Protein AF-A0A949ZMW5-F1 (afdb_monomer_lite)

Secondary structure (DSSP, 8-state):
--------HHHHHHHHHHHT-SSHHHHHHHHHHHHHHHHHHHTTGGGTTT-PPPTT--HHHHHHS-------------------------

Structure (mmCIF, N/CA/C/O backbone):
data_AF-A0A949ZMW5-F1
#
_entry.id   AF-A0A949ZMW5-F1
#
loop_
_atom_site.group_PDB
_atom_site.id
_atom_site.type_symbol
_atom_site.label_atom_id
_atom_site.label_alt_id
_atom_site.label_comp_id
_atom_site.label_asym_id
_atom_site.label_entity_id
_atom_site.label_seq_id
_atom_site.pdbx_PDB_ins_code
_atom_site.Cartn_x
_atom_site.Cartn_y
_atom_site.Cartn_z
_atom_site.occupancy
_atom_site.B_iso_or_equiv
_atom_site.auth_seq_id
_atom_site.auth_comp_id
_atom_site.auth_asym_id
_atom_site.auth_atom_id
_atom_site.pdbx_PDB_model_num
ATOM 1 N N . MET A 1 1 ? -5.516 17.496 9.297 1.00 59.09 1 MET A N 1
ATOM 2 C CA . MET A 1 1 ? -6.790 18.236 9.192 1.00 59.09 1 MET A CA 1
ATOM 3 C C . MET A 1 1 ? -7.921 17.242 9.006 1.00 59.09 1 MET A C 1
ATOM 5 O O . MET A 1 1 ? -7.671 16.188 8.432 1.00 59.09 1 MET A O 1
ATOM 9 N N . ALA A 1 2 ? -9.107 17.529 9.539 1.00 58.81 2 ALA A N 1
ATOM 10 C CA . ALA A 1 2 ? -10.305 16.750 9.249 1.00 58.81 2 ALA A CA 1
ATOM 11 C C . ALA A 1 2 ? -10.947 17.345 7.993 1.00 58.81 2 ALA A C 1
ATOM 13 O O . ALA A 1 2 ? -11.385 18.491 8.011 1.00 58.81 2 ALA A O 1
ATOM 14 N N . THR A 1 3 ? -10.931 16.591 6.901 1.00 75.62 3 THR A N 1
ATOM 15 C CA . THR A 1 3 ? -11.657 16.945 5.683 1.00 75.62 3 THR A CA 1
ATOM 16 C C . THR A 1 3 ? -12.974 16.196 5.743 1.00 75.62 3 THR A C 1
ATOM 18 O O . THR A 1 3 ? -12.963 14.976 5.910 1.00 75.62 3 THR A O 1
ATOM 21 N N . ASN A 1 4 ? -14.094 16.913 5.674 1.00 74.31 4 ASN A N 1
ATOM 22 C CA . ASN A 1 4 ? -15.406 16.281 5.663 1.00 74.31 4 ASN A CA 1
ATOM 23 C C . ASN A 1 4 ? -15.625 15.691 4.263 1.00 74.31 4 ASN A C 1
ATOM 25 O O . ASN A 1 4 ? -16.019 16.395 3.338 1.00 74.31 4 ASN A O 1
ATOM 29 N N . LEU A 1 5 ? -15.211 14.439 4.089 1.00 79.06 5 LEU A N 1
ATOM 30 C CA . LEU A 1 5 ? -15.394 13.666 2.869 1.00 79.06 5 LEU A CA 1
ATOM 31 C C . LEU A 1 5 ? -16.570 12.731 3.104 1.00 79.06 5 LEU A C 1
ATOM 33 O O . LEU A 1 5 ? -16.571 11.992 4.090 1.00 79.06 5 LEU A O 1
ATOM 37 N N . ASP A 1 6 ? -17.542 12.767 2.201 1.00 83.25 6 ASP A N 1
ATOM 38 C CA . ASP A 1 6 ? -18.681 11.860 2.243 1.00 83.25 6 ASP A CA 1
ATOM 39 C C . ASP A 1 6 ? -18.215 10.481 1.756 1.00 83.25 6 ASP A C 1
ATOM 41 O O . ASP A 1 6 ? -18.073 10.220 0.560 1.00 83.25 6 ASP A O 1
ATOM 45 N N . LEU A 1 7 ? -17.816 9.645 2.710 1.00 84.56 7 LEU A N 1
ATOM 46 C CA . LEU A 1 7 ? -17.294 8.303 2.482 1.00 84.56 7 LEU A CA 1
ATOM 47 C C . LEU A 1 7 ? -18.318 7.293 2.977 1.00 84.56 7 LEU A C 1
ATOM 49 O O . LEU A 1 7 ? -18.865 7.453 4.068 1.00 84.56 7 LEU A O 1
ATOM 53 N N . ASP A 1 8 ? -18.511 6.217 2.215 1.00 90.25 8 ASP A N 1
ATOM 54 C CA . ASP A 1 8 ? -19.400 5.139 2.632 1.00 90.25 8 ASP A CA 1
ATOM 55 C C . ASP A 1 8 ? -18.884 4.512 3.947 1.00 90.25 8 ASP A C 1
ATOM 57 O O . ASP A 1 8 ?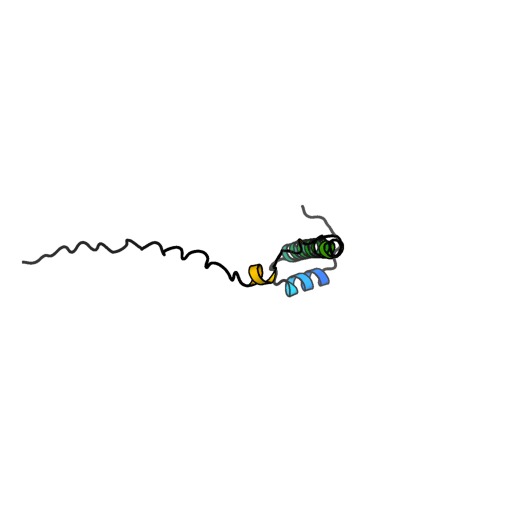 -17.781 3.946 3.982 1.00 90.25 8 ASP A O 1
ATOM 61 N N . PRO A 1 9 ? -19.656 4.600 5.047 1.00 88.19 9 PRO A N 1
ATOM 62 C CA . PRO A 1 9 ? -19.245 4.071 6.339 1.00 88.19 9 PRO A CA 1
ATOM 63 C C . PRO A 1 9 ? -19.055 2.551 6.331 1.00 88.19 9 PRO A C 1
ATOM 65 O O . PRO A 1 9 ? -18.275 2.054 7.144 1.00 88.19 9 PRO A O 1
ATOM 68 N N . ARG A 1 10 ? -19.720 1.815 5.430 1.00 91.94 10 ARG A N 1
ATOM 69 C CA . ARG A 1 10 ? -19.572 0.356 5.305 1.00 91.94 10 ARG A CA 1
ATOM 70 C C . ARG A 1 10 ? -18.187 -0.007 4.783 1.00 91.94 10 ARG A C 1
ATOM 72 O O . ARG A 1 10 ? -17.502 -0.829 5.377 1.00 91.94 10 ARG A O 1
ATOM 79 N N . LEU A 1 11 ? -17.733 0.706 3.757 1.00 90.88 11 LEU A N 1
ATOM 80 C CA . LEU A 1 11 ? -16.408 0.549 3.152 1.00 90.88 11 LEU A CA 1
ATOM 81 C C . LEU A 1 11 ? -15.276 0.846 4.144 1.00 90.88 11 LEU A C 1
ATOM 83 O O . LEU A 1 11 ? -14.236 0.189 4.132 1.00 90.88 11 LEU A O 1
ATOM 87 N N . ILE A 1 12 ? -15.476 1.828 5.028 1.00 91.12 12 ILE A N 1
ATOM 88 C CA . ILE A 1 12 ? -14.510 2.149 6.085 1.00 91.12 12 ILE A CA 1
ATOM 89 C C . ILE A 1 12 ? -14.428 1.021 7.117 1.00 91.12 12 ILE A C 1
ATOM 91 O O . ILE A 1 12 ? -13.329 0.708 7.576 1.00 91.12 12 ILE A O 1
ATOM 95 N N . GLU A 1 13 ? -15.561 0.427 7.501 1.00 92.00 13 GLU A N 1
ATOM 96 C CA . GLU A 1 13 ? -15.563 -0.711 8.425 1.00 92.00 13 GLU A CA 1
ATOM 97 C C . GLU A 1 13 ? -14.937 -1.951 7.791 1.00 92.00 13 GLU A C 1
ATOM 99 O O . GLU A 1 13 ? -14.068 -2.555 8.412 1.00 92.00 13 GLU A O 1
ATOM 104 N N . GLU A 1 14 ? -15.254 -2.261 6.533 1.00 91.81 14 GLU A N 1
ATOM 105 C CA . GLU A 1 14 ? -14.605 -3.355 5.803 1.00 91.81 14 GLU A CA 1
ATOM 106 C C . GLU A 1 14 ? -13.086 -3.162 5.732 1.00 91.81 14 GLU A C 1
ATOM 108 O O . GLU A 1 14 ? -12.324 -4.080 6.029 1.00 91.81 14 GLU A O 1
ATOM 113 N N . ALA A 1 15 ? -12.616 -1.951 5.413 1.00 91.62 15 ALA A N 1
ATOM 114 C CA . ALA A 1 15 ? -11.188 -1.643 5.400 1.00 91.62 15 ALA A CA 1
ATOM 115 C C . ALA A 1 15 ? -10.552 -1.751 6.797 1.00 91.62 15 ALA A C 1
ATOM 117 O O . ALA A 1 15 ? -9.394 -2.157 6.932 1.00 91.62 15 ALA A O 1
ATOM 118 N N . ARG A 1 16 ? -11.294 -1.387 7.850 1.00 93.31 16 ARG A N 1
ATOM 119 C CA . ARG A 1 16 ? -10.839 -1.499 9.239 1.00 93.31 16 ARG A CA 1
ATOM 120 C C . ARG A 1 16 ? -10.706 -2.958 9.659 1.00 93.31 16 ARG A C 1
ATOM 122 O O . ARG A 1 16 ? -9.682 -3.310 10.239 1.00 93.31 16 ARG A O 1
ATOM 129 N N . GLU A 1 17 ? -11.703 -3.782 9.357 1.00 92.31 17 GLU A N 1
ATOM 130 C CA . GLU A 1 17 ? -11.723 -5.211 9.669 1.00 92.31 17 GLU A CA 1
ATOM 131 C C . GLU A 1 17 ? -10.669 -5.973 8.863 1.00 92.31 17 GLU A C 1
ATOM 133 O O . GLU A 1 17 ? -9.851 -6.682 9.448 1.00 92.31 17 GLU A O 1
ATOM 138 N N . ALA A 1 18 ? -10.605 -5.753 7.547 1.00 92.25 18 ALA A N 1
ATOM 139 C CA . ALA A 1 18 ? -9.621 -6.385 6.670 1.00 92.25 18 ALA A CA 1
ATOM 140 C C . ALA A 1 18 ? -8.177 -5.998 7.030 1.00 92.25 18 ALA A C 1
ATOM 142 O O . ALA A 1 18 ? -7.266 -6.820 6.932 1.00 92.25 18 ALA A O 1
ATOM 143 N N . GLY A 1 19 ? -7.959 -4.751 7.457 1.00 87.25 19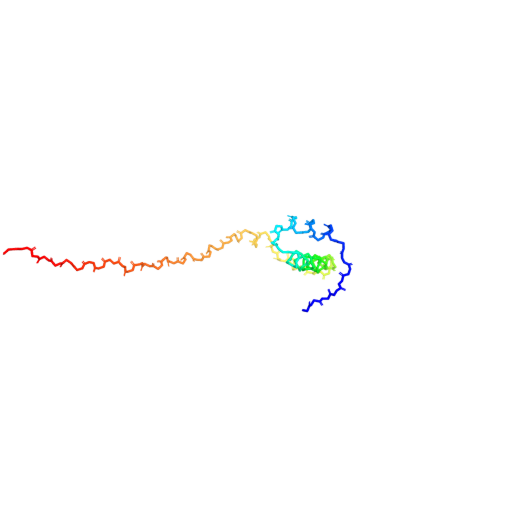 GLY A N 1
ATOM 144 C CA . GLY A 1 19 ? -6.647 -4.245 7.855 1.00 87.25 19 GLY A CA 1
ATOM 145 C C . GLY A 1 19 ? -6.298 -4.420 9.338 1.00 87.25 19 GLY A C 1
ATOM 146 O O . GLY A 1 19 ? -5.180 -4.092 9.737 1.00 87.25 19 GLY A O 1
ATOM 147 N N . GLY A 1 20 ? -7.226 -4.913 10.167 1.00 92.88 20 GLY A N 1
ATOM 148 C CA . GLY A 1 20 ? -7.031 -5.074 11.613 1.00 92.88 20 GLY A CA 1
ATOM 149 C C . GLY A 1 20 ? -6.796 -3.758 12.369 1.00 92.88 20 GLY A C 1
ATOM 150 O O . GLY A 1 20 ? -6.081 -3.736 13.375 1.00 92.88 20 GLY A O 1
ATOM 151 N N . TYR A 1 21 ? -7.350 -2.644 11.887 1.00 94.00 21 TYR A N 1
ATOM 152 C CA . TYR A 1 21 ? -7.108 -1.318 12.458 1.00 94.00 21 TYR A CA 1
ATOM 153 C C . TYR A 1 21 ? -8.017 -1.022 13.654 1.00 94.00 21 TYR A C 1
ATOM 155 O O . TYR A 1 21 ? -9.183 -1.416 13.709 1.00 94.00 21 TYR A O 1
ATOM 163 N N . LYS A 1 22 ? -7.502 -0.263 14.628 1.00 90.06 22 LYS A N 1
ATOM 164 C CA . LYS A 1 22 ? -8.281 0.108 15.819 1.00 90.06 22 LYS A CA 1
ATOM 165 C C . LYS A 1 22 ? -9.259 1.233 15.518 1.00 90.06 22 LYS A C 1
ATOM 167 O O . LYS A 1 22 ? -10.362 1.246 16.057 1.00 90.06 22 LYS A O 1
ATOM 172 N N . THR A 1 23 ? -8.874 2.163 14.646 1.00 92.31 23 THR A N 1
ATOM 173 C CA . THR A 1 23 ? -9.685 3.341 14.326 1.00 92.31 23 THR A CA 1
ATOM 174 C C . THR A 1 23 ? -10.015 3.441 12.839 1.00 92.31 23 THR A C 1
ATOM 176 O O . THR A 1 23 ? -9.231 3.054 11.973 1.00 92.31 23 THR A O 1
ATOM 179 N N . LYS A 1 24 ? -11.165 4.054 12.534 1.00 88.50 24 LYS A N 1
ATOM 180 C CA . LYS A 1 24 ? -11.584 4.396 11.162 1.00 88.50 24 LYS A CA 1
ATOM 181 C C . LYS A 1 24 ? -10.551 5.261 10.438 1.00 88.50 24 LYS A C 1
ATOM 183 O O . LYS A 1 24 ? -10.270 5.061 9.263 1.00 88.50 24 LYS A O 1
ATOM 188 N N . LYS A 1 25 ? -9.950 6.212 11.162 1.00 89.38 25 LYS A N 1
ATOM 189 C CA . LYS A 1 25 ? -8.928 7.119 10.628 1.00 89.38 25 LYS A CA 1
ATOM 190 C C . LYS A 1 25 ? -7.669 6.369 10.197 1.00 89.38 25 LYS A C 1
ATOM 192 O O . LYS A 1 25 ? -7.127 6.668 9.134 1.00 89.38 25 LYS A O 1
ATOM 197 N N . GLU A 1 26 ? -7.200 5.423 11.009 1.00 90.00 26 GLU A N 1
ATOM 198 C CA . GLU A 1 26 ? -6.053 4.576 10.662 1.00 90.00 26 GLU A CA 1
ATOM 199 C C . GLU A 1 26 ? -6.354 3.733 9.427 1.00 90.00 26 GLU A C 1
ATOM 201 O O . GLU A 1 26 ? -5.549 3.739 8.500 1.00 90.00 26 GLU A O 1
ATOM 206 N N . ALA A 1 27 ? -7.536 3.110 9.372 1.00 92.38 27 ALA A N 1
ATOM 207 C CA . ALA A 1 27 ? -7.963 2.314 8.225 1.00 92.38 27 ALA A CA 1
ATOM 208 C C . ALA A 1 27 ? -7.962 3.126 6.924 1.00 92.38 27 ALA A C 1
ATOM 210 O O . ALA A 1 27 ? -7.343 2.727 5.940 1.00 92.38 27 ALA A O 1
ATOM 211 N N . VAL A 1 28 ? -8.569 4.317 6.941 1.00 90.56 28 VAL A N 1
ATOM 212 C CA . VAL A 1 28 ? -8.602 5.218 5.777 1.00 90.56 28 VAL A CA 1
ATOM 213 C C . VAL A 1 28 ? -7.191 5.664 5.383 1.00 90.56 28 VAL A C 1
ATOM 215 O O . VAL A 1 28 ? -6.842 5.670 4.203 1.00 90.56 28 VAL A O 1
ATOM 218 N N . THR A 1 29 ? -6.349 6.012 6.359 1.00 92.12 29 THR A N 1
ATOM 219 C CA . THR A 1 29 ? -4.978 6.470 6.087 1.00 92.12 29 THR A CA 1
ATOM 220 C C . THR A 1 29 ? -4.142 5.359 5.454 1.00 92.12 29 THR A C 1
ATOM 222 O O . THR A 1 29 ? -3.446 5.599 4.466 1.00 92.12 29 THR A O 1
ATOM 225 N N . ALA A 1 30 ? -4.231 4.143 5.990 1.00 92.94 30 ALA A N 1
ATOM 226 C CA . ALA A 1 30 ? -3.506 2.995 5.472 1.00 92.94 30 ALA A CA 1
ATOM 227 C C . ALA A 1 30 ? -4.001 2.581 4.080 1.00 92.94 30 ALA A C 1
ATOM 229 O O . ALA A 1 30 ? -3.181 2.370 3.186 1.00 92.94 30 ALA A O 1
ATOM 230 N N . ALA A 1 31 ? -5.319 2.561 3.858 1.00 92.00 31 ALA A N 1
ATOM 231 C CA . ALA A 1 31 ? -5.906 2.255 2.556 1.00 92.00 31 ALA A CA 1
ATOM 232 C C . ALA A 1 31 ? -5.419 3.226 1.467 1.00 92.00 31 ALA A C 1
ATOM 234 O O . ALA A 1 31 ? -5.018 2.805 0.381 1.00 92.00 31 ALA A O 1
ATOM 235 N N . LEU A 1 32 ? -5.374 4.530 1.766 1.00 93.06 32 LEU A N 1
ATOM 236 C CA . LEU A 1 32 ? -4.855 5.536 0.834 1.00 93.06 32 LEU A CA 1
ATOM 237 C C . LEU A 1 32 ? -3.356 5.358 0.564 1.00 93.06 32 LEU A C 1
ATOM 239 O O . LEU A 1 32 ? -2.919 5.450 -0.586 1.00 93.06 32 LEU A O 1
ATOM 243 N N . GLN A 1 33 ? -2.559 5.079 1.598 1.00 94.62 33 GLN A N 1
ATOM 244 C CA . GLN A 1 33 ? -1.131 4.803 1.432 1.00 94.62 33 GLN A CA 1
ATOM 245 C C . GLN A 1 33 ? -0.892 3.581 0.544 1.00 94.62 33 GLN A C 1
ATOM 247 O O . GLN A 1 33 ? -0.052 3.625 -0.359 1.00 94.62 33 GLN A O 1
ATOM 252 N N . GLU A 1 34 ? -1.643 2.505 0.764 1.00 94.06 34 GLU A N 1
ATOM 253 C CA . GLU A 1 34 ? -1.549 1.292 -0.035 1.00 94.06 34 GLU A CA 1
ATOM 254 C C . GLU A 1 34 ? -1.982 1.526 -1.482 1.00 94.06 34 GLU A C 1
ATOM 256 O O . GLU A 1 34 ? -1.270 1.118 -2.403 1.00 94.06 34 GLU A O 1
ATOM 261 N N . PHE A 1 35 ? -3.085 2.244 -1.697 1.00 93.81 35 PHE A N 1
ATOM 262 C CA . PHE A 1 35 ? -3.560 2.603 -3.029 1.00 93.81 35 PHE A CA 1
ATOM 263 C C . PHE A 1 35 ? -2.493 3.368 -3.822 1.00 93.81 35 PHE A C 1
ATOM 265 O O . PHE A 1 35 ? -2.153 2.994 -4.951 1.00 93.81 35 PHE A O 1
ATOM 272 N N . VAL A 1 36 ? -1.902 4.400 -3.212 1.00 94.25 36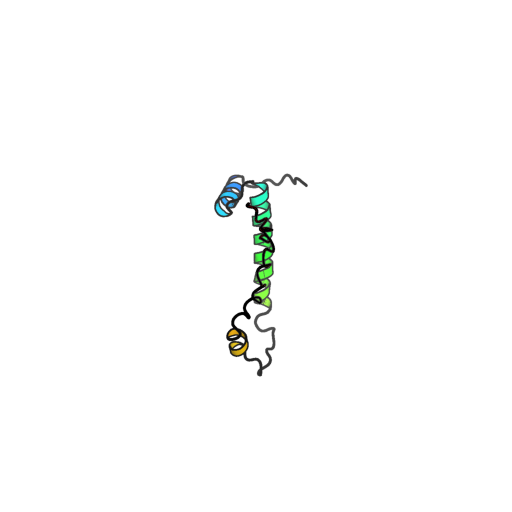 VAL A N 1
ATOM 273 C CA . VAL A 1 36 ? -0.832 5.186 -3.839 1.00 94.25 36 VAL A CA 1
ATOM 274 C C . VAL A 1 36 ? 0.399 4.318 -4.095 1.00 94.25 36 VAL A C 1
ATOM 276 O O . VAL A 1 36 ? 0.977 4.382 -5.182 1.00 94.25 36 VAL A O 1
ATOM 279 N N . ARG A 1 37 ? 0.802 3.482 -3.131 1.00 95.50 37 ARG A N 1
ATOM 280 C CA . ARG A 1 37 ? 1.951 2.578 -3.281 1.00 95.50 37 ARG A CA 1
ATOM 281 C C . ARG A 1 37 ? 1.747 1.605 -4.438 1.00 95.50 37 ARG A C 1
ATOM 283 O O . ARG A 1 37 ? 2.643 1.469 -5.267 1.00 95.50 37 ARG A O 1
ATOM 290 N N . ARG A 1 38 ? 0.571 0.979 -4.532 1.00 94.94 38 ARG A N 1
ATOM 291 C CA . ARG A 1 38 ? 0.223 0.031 -5.599 1.00 94.94 38 ARG A CA 1
ATOM 292 C C . ARG A 1 38 ? 0.256 0.706 -6.969 1.00 94.94 38 ARG A C 1
ATOM 294 O O . ARG A 1 38 ? 0.833 0.165 -7.905 1.00 94.94 38 ARG A O 1
ATOM 301 N N . ARG A 1 39 ? -0.282 1.925 -7.079 1.00 93.56 39 ARG A N 1
ATOM 302 C CA . ARG A 1 39 ? -0.226 2.727 -8.315 1.00 93.56 39 ARG A CA 1
ATOM 303 C C . ARG A 1 39 ? 1.204 3.094 -8.708 1.00 93.56 39 ARG A C 1
ATOM 305 O O . ARG A 1 39 ? 1.541 3.014 -9.883 1.00 93.56 39 ARG A O 1
ATOM 312 N N . LYS A 1 40 ? 2.057 3.447 -7.743 1.00 92.69 40 LYS A N 1
ATOM 313 C CA . LYS A 1 40 ? 3.482 3.706 -7.998 1.00 92.69 40 LYS A CA 1
ATOM 314 C C . LYS A 1 40 ? 4.227 2.445 -8.435 1.00 92.69 40 LYS A C 1
ATOM 316 O O . LYS A 1 40 ? 5.014 2.524 -9.367 1.00 92.69 40 LYS A O 1
ATOM 321 N N . GLN A 1 41 ? 3.959 1.298 -7.810 1.00 91.31 41 GLN A N 1
ATOM 322 C CA . GLN A 1 41 ? 4.562 0.020 -8.203 1.00 91.31 41 GLN A CA 1
ATOM 323 C C . GLN A 1 41 ? 4.172 -0.406 -9.617 1.00 91.31 41 GLN A C 1
ATOM 325 O O . GLN A 1 41 ? 5.012 -0.949 -10.322 1.00 91.31 41 GLN A O 1
ATOM 330 N N . MET A 1 42 ? 2.944 -0.131 -10.064 1.00 91.94 42 MET A N 1
ATOM 331 C CA . MET A 1 42 ? 2.538 -0.468 -11.435 1.00 91.94 42 MET A CA 1
ATOM 332 C C . MET A 1 42 ? 3.373 0.243 -12.507 1.00 91.94 42 MET A C 1
ATOM 334 O O . MET A 1 42 ? 3.526 -0.311 -13.586 1.00 91.94 42 MET A O 1
ATOM 338 N N . LYS A 1 43 ? 4.007 1.383 -12.198 1.00 89.25 43 LYS A N 1
ATOM 339 C CA . LYS A 1 43 ? 4.948 2.048 -13.119 1.00 89.25 43 LYS A CA 1
ATOM 340 C C . LYS A 1 43 ? 6.199 1.221 -13.432 1.00 89.25 43 LYS A C 1
ATOM 342 O O . LYS A 1 43 ? 6.923 1.542 -14.359 1.00 89.25 43 LYS A O 1
ATOM 347 N N . ILE A 1 44 ? 6.472 0.156 -12.672 1.00 88.75 44 ILE A N 1
ATOM 348 C CA . ILE A 1 44 ? 7.542 -0.796 -13.005 1.00 88.75 44 ILE A CA 1
ATOM 349 C C . ILE A 1 44 ? 7.242 -1.490 -14.338 1.00 88.75 44 ILE A C 1
ATOM 351 O O . ILE A 1 44 ? 8.174 -1.838 -15.051 1.00 88.75 44 ILE A O 1
ATOM 355 N N . ILE A 1 45 ? 5.963 -1.661 -14.694 1.00 87.94 45 ILE A N 1
ATOM 356 C CA . ILE A 1 45 ? 5.564 -2.241 -15.982 1.00 87.94 45 ILE A CA 1
ATOM 357 C C . ILE A 1 45 ? 6.097 -1.385 -17.135 1.00 87.94 45 ILE A C 1
ATOM 359 O O . ILE A 1 45 ? 6.602 -1.934 -18.107 1.00 87.94 45 ILE A O 1
ATOM 363 N N . ASP A 1 46 ? 6.088 -0.060 -16.982 1.00 86.81 46 ASP A N 1
ATOM 364 C CA . ASP A 1 46 ? 6.591 0.876 -17.993 1.00 86.81 46 ASP A CA 1
ATOM 365 C C . ASP A 1 46 ? 8.105 0.728 -18.239 1.00 86.81 46 ASP A C 1
ATOM 367 O O . ASP A 1 46 ? 8.605 1.152 -19.274 1.00 86.81 46 ASP A O 1
ATOM 371 N N . LEU A 1 47 ? 8.840 0.124 -17.297 1.00 85.19 47 LEU A N 1
ATOM 372 C CA . LEU A 1 47 ? 10.281 -0.118 -17.411 1.00 85.19 47 LEU A CA 1
ATOM 373 C C . LEU A 1 47 ? 10.616 -1.438 -18.126 1.00 85.19 47 LEU A C 1
ATOM 375 O O . LEU A 1 47 ? 11.785 -1.712 -18.411 1.00 85.19 47 LEU A O 1
ATOM 379 N N . PHE A 1 48 ? 9.627 -2.296 -18.400 1.00 82.12 48 PHE A N 1
ATOM 380 C CA . PHE A 1 48 ? 9.877 -3.528 -19.145 1.00 82.12 48 PHE A CA 1
ATOM 381 C C . PHE A 1 48 ? 10.246 -3.201 -20.593 1.00 82.12 48 PHE A C 1
ATOM 383 O O . PHE A 1 48 ? 9.519 -2.508 -21.295 1.00 82.12 48 PHE A O 1
ATOM 390 N N . GLY A 1 49 ? 11.387 -3.726 -21.044 1.00 81.81 49 GLY A N 1
ATOM 391 C CA . GLY A 1 49 ? 11.899 -3.492 -22.397 1.00 81.81 49 GLY A CA 1
ATOM 392 C C . GLY A 1 49 ? 12.607 -2.148 -22.593 1.00 81.81 49 GLY A C 1
ATOM 393 O O . GLY A 1 49 ? 13.163 -1.933 -23.661 1.00 81.81 49 GLY A O 1
ATOM 394 N N . SER A 1 50 ? 12.637 -1.272 -21.581 1.00 87.19 50 SER A N 1
ATOM 395 C CA . SER A 1 50 ? 13.404 -0.017 -21.620 1.00 87.19 50 SER A CA 1
ATOM 396 C C . SER A 1 50 ? 14.769 -0.113 -20.929 1.00 87.19 50 SER A C 1
ATOM 398 O O . SER A 1 50 ? 15.503 0.870 -20.889 1.00 87.19 50 SER A O 1
ATOM 400 N N . ILE A 1 51 ? 15.069 -1.245 -20.289 1.00 85.31 51 ILE A N 1
ATOM 401 C CA . ILE A 1 51 ? 16.310 -1.463 -19.546 1.00 85.31 51 ILE A CA 1
ATOM 402 C C . ILE A 1 51 ? 17.206 -2.380 -20.371 1.00 85.31 51 ILE A C 1
ATOM 404 O O . ILE A 1 51 ? 16.874 -3.549 -20.572 1.00 85.31 51 ILE A O 1
ATOM 408 N N . ASP A 1 52 ? 18.358 -1.855 -20.779 1.00 86.62 52 ASP A N 1
ATOM 409 C CA . ASP A 1 52 ? 19.438 -2.654 -21.342 1.00 86.62 52 ASP A CA 1
ATOM 410 C C . ASP A 1 52 ? 20.227 -3.310 -20.208 1.00 86.62 52 ASP A C 1
ATOM 412 O O . ASP A 1 52 ? 20.794 -2.643 -19.338 1.00 86.62 52 ASP A O 1
ATOM 416 N N . PHE A 1 53 ? 20.238 -4.639 -20.199 1.00 83.88 53 PHE A N 1
ATOM 417 C CA . PHE A 1 53 ? 21.029 -5.415 -19.252 1.00 83.88 53 PHE A CA 1
ATOM 418 C C . PHE A 1 53 ? 22.409 -5.693 -19.839 1.00 83.88 53 PHE A C 1
ATOM 420 O O . PHE A 1 53 ? 22.528 -6.060 -21.007 1.00 83.88 53 PHE A O 1
ATOM 427 N N . ASP A 1 54 ? 23.446 -5.566 -19.012 1.00 89.31 54 ASP A N 1
ATOM 428 C CA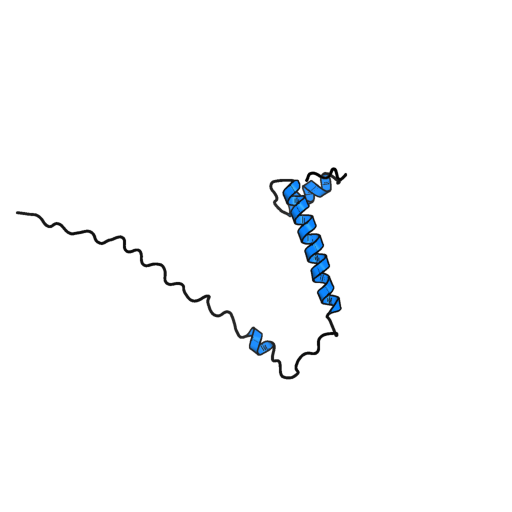 . ASP A 1 54 ? 24.796 -5.979 -19.386 1.00 89.31 54 ASP A CA 1
ATOM 429 C C . ASP A 1 54 ? 24.806 -7.497 -19.671 1.00 89.31 54 ASP A C 1
ATOM 431 O O . ASP A 1 54 ? 24.438 -8.279 -18.785 1.00 89.31 54 ASP A O 1
ATOM 435 N N . PRO A 1 55 ? 25.223 -7.945 -20.870 1.00 87.56 55 PRO A N 1
ATOM 436 C CA . PRO A 1 55 ? 25.310 -9.365 -21.208 1.00 87.56 55 PRO A CA 1
ATOM 437 C C . PRO A 1 55 ? 26.204 -10.185 -20.267 1.00 87.56 55 PRO A C 1
ATOM 439 O O . PRO A 1 55 ? 26.014 -11.394 -20.144 1.00 87.56 55 PRO A O 1
ATOM 442 N N . ALA A 1 56 ? 27.173 -9.552 -19.601 1.00 92.69 56 ALA A N 1
ATOM 443 C CA . ALA A 1 56 ? 28.054 -10.199 -18.633 1.00 92.69 56 ALA A CA 1
ATOM 444 C C . ALA A 1 56 ? 27.431 -10.323 -17.226 1.00 92.69 56 ALA A C 1
ATOM 446 O O . ALA A 1 56 ? 28.028 -10.936 -16.337 1.00 92.69 56 ALA A O 1
ATOM 447 N N . TYR A 1 57 ? 26.243 -9.754 -16.991 1.00 88.69 57 TYR A N 1
ATOM 448 C CA . TYR A 1 57 ? 25.596 -9.770 -15.682 1.00 88.69 57 TYR A CA 1
ATOM 449 C C . TYR A 1 57 ? 24.939 -11.124 -15.366 1.00 88.69 57 TYR A C 1
ATOM 451 O O . TYR A 1 57 ? 23.863 -11.461 -15.866 1.00 88.69 57 TYR A O 1
ATOM 459 N N . ASP A 1 58 ? 25.545 -11.888 -14.452 1.00 88.12 58 ASP A N 1
ATOM 460 C CA . ASP A 1 58 ? 24.970 -13.136 -13.938 1.00 88.12 58 ASP A CA 1
ATOM 461 C C . ASP A 1 58 ? 24.071 -12.903 -12.706 1.00 88.12 58 ASP A C 1
ATOM 463 O O . ASP A 1 58 ? 24.501 -12.898 -11.546 1.00 88.12 58 ASP A O 1
ATOM 467 N N . TYR A 1 59 ? 22.765 -12.786 -12.951 1.00 85.06 59 TYR A N 1
ATOM 468 C CA . TYR A 1 59 ? 21.759 -12.660 -11.892 1.00 85.06 59 TYR A CA 1
ATOM 469 C C . TYR A 1 59 ? 21.625 -13.918 -11.002 1.00 85.06 59 TYR A C 1
ATOM 471 O O . TYR A 1 59 ? 21.084 -13.834 -9.891 1.00 85.06 59 TYR A O 1
ATOM 479 N N . LYS A 1 60 ? 22.094 -15.097 -11.446 1.00 87.31 60 LYS A N 1
ATOM 480 C CA . LYS A 1 60 ? 22.073 -16.332 -10.641 1.00 87.31 60 LYS A CA 1
ATOM 481 C C . LYS A 1 60 ? 23.195 -16.329 -9.608 1.00 87.31 60 LYS A C 1
ATOM 483 O O . LYS A 1 60 ? 22.932 -16.728 -8.471 1.00 87.31 60 LYS A O 1
ATOM 488 N N . ALA A 1 61 ? 24.384 -15.829 -9.953 1.00 87.50 61 ALA A N 1
ATOM 489 C CA . ALA A 1 61 ? 25.468 -15.609 -8.994 1.00 87.50 61 ALA A CA 1
ATOM 490 C C . ALA A 1 61 ? 25.034 -14.648 -7.872 1.00 87.50 61 ALA A C 1
ATOM 492 O O . ALA A 1 61 ? 25.190 -14.959 -6.689 1.00 87.50 61 ALA A O 1
ATOM 493 N N . ALA A 1 62 ? 24.366 -13.541 -8.222 1.00 83.81 62 ALA A N 1
ATOM 494 C CA . ALA A 1 62 ? 23.823 -12.592 -7.246 1.00 83.81 62 ALA A CA 1
ATOM 495 C C . ALA A 1 62 ? 22.774 -13.220 -6.302 1.00 83.81 62 ALA A C 1
ATOM 497 O O . ALA A 1 62 ? 22.730 -12.900 -5.114 1.00 83.81 62 ALA A O 1
ATOM 498 N N . ARG A 1 63 ? 21.945 -14.154 -6.795 1.00 81.00 63 ARG A N 1
ATOM 499 C CA . ARG A 1 63 ? 20.929 -14.861 -5.988 1.00 81.00 63 ARG A CA 1
ATOM 500 C C . ARG A 1 63 ? 21.532 -15.892 -5.027 1.00 81.00 63 ARG A C 1
ATOM 502 O O . ARG A 1 63 ? 20.971 -16.133 -3.958 1.00 81.00 63 ARG A O 1
ATOM 509 N N . GLN A 1 64 ? 22.635 -16.529 -5.416 1.00 85.06 64 GLN A N 1
ATOM 510 C CA . GLN A 1 64 ? 23.324 -17.532 -4.597 1.00 85.06 64 GLN A CA 1
ATOM 511 C C . GLN A 1 64 ? 24.111 -16.921 -3.439 1.00 85.06 64 GLN A C 1
ATOM 513 O O . GLN A 1 64 ? 24.404 -17.631 -2.475 1.00 85.06 64 GLN A O 1
ATOM 518 N N . LEU A 1 65 ? 24.359 -15.609 -3.477 1.00 71.75 65 LEU A N 1
ATOM 519 C CA . LEU A 1 65 ? 24.846 -14.829 -2.345 1.00 71.75 65 LEU A CA 1
ATOM 520 C C . LEU A 1 65 ? 23.751 -14.736 -1.257 1.00 71.75 65 LEU A C 1
ATOM 522 O O . LEU A 1 65 ? 23.186 -13.683 -0.961 1.00 71.75 65 LEU A O 1
ATOM 526 N N . LYS A 1 66 ? 23.380 -15.877 -0.666 1.00 62.41 66 LYS A N 1
ATOM 527 C CA . LYS A 1 66 ? 22.454 -15.941 0.461 1.00 62.41 66 LYS A CA 1
ATOM 528 C C . LYS A 1 66 ? 23.093 -15.207 1.630 1.00 62.41 66 LYS A C 1
ATOM 530 O O . LYS A 1 66 ? 24.055 -15.696 2.207 1.00 62.41 66 LYS A O 1
ATOM 535 N N . ARG A 1 67 ? 22.499 -14.053 1.955 1.00 61.69 67 ARG A N 1
ATOM 536 C CA . ARG A 1 67 ? 22.462 -13.400 3.271 1.00 61.69 67 ARG A CA 1
ATOM 537 C C . ARG A 1 67 ? 23.713 -13.681 4.097 1.00 61.69 67 ARG A C 1
ATOM 539 O O . ARG A 1 67 ? 23.722 -14.623 4.886 1.00 61.69 67 ARG A O 1
ATOM 546 N N . SER A 1 68 ? 24.714 -12.809 3.976 1.00 54.44 68 SER A N 1
ATOM 547 C CA . SER A 1 68 ? 25.678 -12.664 5.065 1.00 54.44 68 SER A CA 1
ATOM 548 C C . SER A 1 68 ? 24.854 -12.562 6.356 1.00 54.44 68 SER A C 1
ATOM 550 O O . SER A 1 68 ? 23.940 -11.722 6.400 1.00 54.44 68 SER A O 1
ATOM 552 N N . PRO A 1 69 ? 25.033 -13.466 7.340 1.00 56.34 69 PRO A N 1
ATOM 553 C CA . PRO A 1 69 ? 24.332 -13.322 8.598 1.00 56.34 69 PRO A CA 1
ATOM 554 C C . PRO A 1 69 ? 24.702 -11.929 9.075 1.00 56.34 69 PRO A C 1
ATOM 556 O O . PRO A 1 69 ? 25.887 -11.601 9.119 1.00 56.34 69 PRO A O 1
ATOM 559 N N . ILE A 1 70 ? 23.699 -11.086 9.334 1.00 58.91 70 ILE A N 1
ATOM 560 C CA . ILE A 1 70 ? 23.896 -9.825 10.049 1.00 58.91 70 ILE A CA 1
ATOM 561 C C . ILE A 1 70 ? 24.816 -10.192 11.203 1.00 58.91 70 ILE A C 1
ATOM 563 O O . ILE A 1 70 ? 24.411 -10.991 12.050 1.00 58.91 70 ILE A O 1
ATOM 567 N N . ALA A 1 71 ? 26.074 -9.747 11.113 1.00 55.19 71 ALA A N 1
ATOM 568 C CA . ALA A 1 71 ? 27.177 -10.296 11.878 1.00 55.19 71 ALA A CA 1
ATOM 569 C C . ALA A 1 71 ? 26.725 -10.457 13.322 1.00 55.19 71 ALA A C 1
ATOM 571 O O . ALA A 1 71 ? 26.181 -9.505 13.888 1.00 55.19 71 ALA A O 1
ATOM 572 N N . ALA A 1 72 ? 26.868 -11.673 13.855 1.00 55.69 72 ALA A N 1
ATOM 573 C CA . ALA A 1 72 ? 26.538 -12.025 15.223 1.00 55.69 72 ALA A CA 1
ATOM 574 C C . ALA A 1 72 ? 27.009 -10.899 16.149 1.00 55.69 72 ALA A C 1
ATOM 576 O O . ALA A 1 72 ? 28.196 -10.780 16.447 1.00 55.69 72 ALA A O 1
ATOM 577 N N . ARG A 1 73 ? 26.088 -10.011 16.546 1.00 52.78 73 ARG A N 1
ATOM 578 C CA . ARG A 1 73 ? 26.390 -8.946 17.497 1.00 52.78 73 ARG A CA 1
ATOM 579 C C . ARG A 1 73 ? 26.698 -9.696 18.784 1.00 52.78 73 ARG A C 1
ATOM 581 O O . ARG A 1 73 ? 25.789 -10.367 19.279 1.00 52.78 73 ARG A O 1
ATOM 588 N N . PRO A 1 74 ? 27.937 -9.666 19.306 1.00 52.34 74 PRO A N 1
ATOM 589 C CA . PRO A 1 74 ? 28.230 -10.392 20.525 1.00 52.34 74 PRO A CA 1
ATOM 590 C C . PRO A 1 74 ? 27.298 -9.838 21.600 1.00 52.34 74 PRO A C 1
ATOM 592 O O . PRO A 1 74 ? 27.232 -8.622 21.814 1.00 52.34 74 PRO A O 1
ATOM 595 N N . ALA A 1 75 ? 26.516 -10.727 22.217 1.00 61.00 75 ALA A N 1
ATOM 596 C CA . ALA A 1 75 ? 25.682 -10.379 23.351 1.00 61.00 75 ALA A CA 1
ATOM 597 C C . ALA A 1 75 ? 26.575 -9.651 24.358 1.00 61.00 75 ALA A C 1
ATOM 599 O O . ALA A 1 75 ? 27.625 -10.172 24.744 1.00 61.00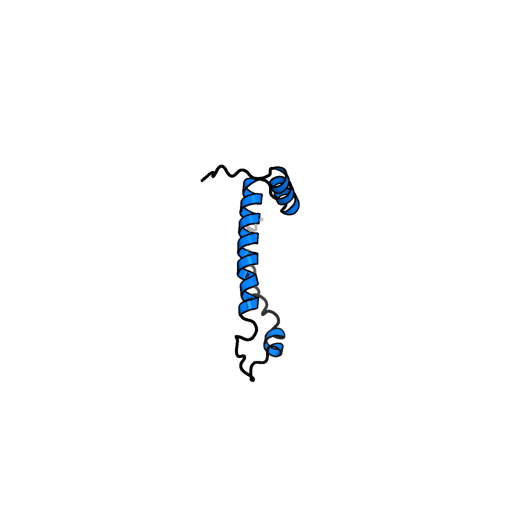 75 ALA A O 1
ATOM 600 N N . ARG A 1 76 ? 26.201 -8.419 24.731 1.00 59.00 76 ARG A N 1
ATOM 601 C CA . ARG A 1 76 ? 26.890 -7.665 25.780 1.00 59.00 76 ARG A CA 1
ATOM 602 C C . ARG A 1 76 ? 27.004 -8.587 26.986 1.00 59.00 76 ARG A C 1
ATOM 604 O O . ARG A 1 76 ? 26.001 -8.910 27.617 1.00 59.00 76 ARG A O 1
ATOM 611 N N . ARG A 1 77 ? 28.226 -9.040 27.262 1.00 56.47 77 ARG A N 1
ATOM 612 C CA . ARG A 1 77 ? 28.553 -9.866 28.417 1.00 56.47 77 ARG A CA 1
ATOM 613 C C . ARG A 1 77 ? 28.155 -9.059 29.648 1.00 56.47 77 ARG A C 1
ATOM 615 O O . ARG A 1 77 ? 28.796 -8.064 29.975 1.00 56.47 77 ARG A O 1
ATOM 622 N N . SER A 1 78 ? 27.041 -9.446 30.260 1.00 56.28 78 SER A N 1
ATOM 623 C CA . SER A 1 78 ? 26.563 -8.916 31.531 1.00 56.28 78 SER A CA 1
ATOM 624 C C . SER A 1 78 ? 27.662 -9.121 32.577 1.00 56.28 78 SER A C 1
ATOM 626 O O . SER A 1 78 ? 27.876 -10.224 33.073 1.00 56.28 78 SER A O 1
ATOM 628 N N . MET A 1 79 ? 28.414 -8.060 32.873 1.00 50.81 79 MET A N 1
ATOM 629 C CA . MET A 1 79 ? 29.303 -7.965 34.031 1.00 50.81 79 MET A CA 1
ATOM 630 C C . MET A 1 79 ? 28.450 -7.683 35.276 1.00 50.81 79 MET A C 1
ATOM 632 O O . MET A 1 79 ? 28.552 -6.627 35.890 1.00 50.81 79 MET A O 1
ATOM 636 N N . ALA A 1 80 ? 27.578 -8.619 35.645 1.00 57.50 80 ALA A N 1
ATOM 637 C CA . ALA A 1 80 ? 26.852 -8.587 36.909 1.00 57.50 80 ALA A CA 1
ATOM 638 C C . ALA A 1 80 ? 27.117 -9.903 37.639 1.00 57.50 80 ALA A C 1
ATOM 640 O O . ALA A 1 80 ? 26.448 -10.906 37.414 1.00 57.50 80 ALA A O 1
ATOM 641 N N . GLY A 1 81 ? 28.155 -9.915 38.477 1.00 51.50 81 GLY A N 1
ATOM 642 C CA . GLY A 1 81 ? 28.482 -11.112 39.248 1.00 51.50 81 GLY A CA 1
ATOM 643 C C . GLY A 1 81 ? 29.840 -11.145 39.935 1.00 51.50 81 GLY A C 1
ATOM 644 O O . GLY A 1 81 ? 30.310 -12.229 40.254 1.00 51.50 81 GLY A O 1
ATOM 645 N N . ARG A 1 82 ? 30.497 -10.008 40.208 1.00 52.19 82 ARG A N 1
ATOM 646 C CA . ARG A 1 82 ? 31.637 -9.996 41.140 1.00 52.19 82 ARG A CA 1
ATOM 647 C C . ARG A 1 82 ? 31.086 -9.957 42.574 1.00 52.19 82 ARG A C 1
ATOM 649 O O . ARG A 1 82 ? 31.128 -8.921 43.233 1.00 52.19 82 ARG A O 1
ATOM 656 N N . LYS A 1 83 ? 30.515 -11.074 43.051 1.00 55.50 83 LYS A N 1
ATOM 657 C CA . LYS A 1 83 ? 30.271 -11.267 44.490 1.00 55.50 83 LYS A 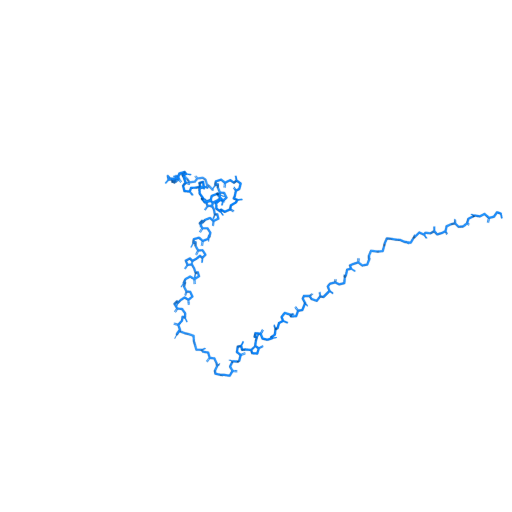CA 1
ATOM 658 C C . LYS A 1 83 ? 31.641 -11.317 45.165 1.00 55.50 83 LYS A C 1
ATOM 660 O O . LYS A 1 83 ? 32.386 -12.277 45.001 1.00 55.50 83 LYS A O 1
ATOM 665 N N . ARG A 1 84 ? 31.981 -10.248 45.887 1.00 45.78 84 ARG A N 1
ATOM 666 C CA . ARG A 1 84 ? 33.073 -10.238 46.863 1.00 45.78 84 ARG A CA 1
ATOM 667 C C . ARG A 1 84 ? 32.763 -11.315 47.900 1.00 45.78 84 ARG A C 1
ATOM 669 O O . ARG A 1 84 ? 31.815 -11.163 48.667 1.00 45.78 84 ARG A O 1
ATOM 676 N N . GLY A 1 85 ? 33.521 -12.406 47.878 1.00 46.66 85 GLY A N 1
ATOM 677 C CA . GLY A 1 85 ? 33.593 -13.321 49.007 1.00 46.66 85 GLY A CA 1
ATOM 678 C C . GLY A 1 85 ? 34.234 -12.571 50.167 1.00 46.66 85 GLY A C 1
ATOM 679 O O . GLY A 1 85 ? 35.395 -12.189 50.075 1.00 46.66 85 GLY A O 1
ATOM 680 N N . ASN A 1 86 ? 33.459 -12.302 51.215 1.00 50.66 86 ASN A N 1
ATOM 681 C CA . ASN A 1 86 ? 34.007 -11.937 52.511 1.00 50.66 86 ASN A CA 1
ATOM 682 C C . ASN A 1 86 ? 33.922 -13.183 53.389 1.00 50.66 86 ASN A C 1
ATOM 684 O O . ASN A 1 86 ? 32.857 -13.531 53.894 1.00 50.66 86 ASN A O 1
ATOM 688 N N . SER A 1 87 ? 35.039 -13.890 53.481 1.00 49.94 87 SER A N 1
ATOM 689 C CA . SER A 1 87 ? 35.263 -14.995 54.401 1.00 49.94 87 SER A CA 1
ATOM 690 C C . SER A 1 87 ? 35.505 -14.452 55.815 1.00 49.94 87 SER A C 1
ATOM 692 O O . SER A 1 87 ? 36.521 -13.815 56.076 1.00 49.94 87 SER A O 1
ATOM 694 N N . ARG A 1 88 ? 34.574 -14.736 56.726 1.00 46.28 88 ARG A N 1
ATOM 695 C CA . ARG A 1 88 ? 34.813 -15.020 58.155 1.00 46.28 88 ARG A CA 1
ATOM 696 C C . ARG A 1 88 ? 34.219 -16.417 58.382 1.00 46.28 88 ARG A C 1
ATOM 698 O O . ARG A 1 88 ? 33.170 -16.664 57.780 1.00 46.28 88 ARG A O 1
ATOM 705 N N . PRO A 1 89 ? 34.838 -17.339 59.139 1.00 45.66 89 PRO A N 1
ATOM 706 C CA . PRO A 1 89 ? 35.244 -17.182 60.550 1.00 45.66 89 PRO A CA 1
ATOM 707 C C . PRO A 1 89 ? 36.637 -17.832 60.805 1.00 45.66 89 PRO A C 1
ATOM 709 O O . PRO A 1 89 ? 37.288 -18.201 59.835 1.00 45.66 89 PRO A O 1
ATOM 712 N N . ALA A 1 90 ? 37.224 -17.993 61.992 1.00 43.31 90 ALA A N 1
ATOM 713 C CA . ALA A 1 90 ? 36.895 -17.778 63.400 1.00 43.31 90 ALA A CA 1
ATOM 714 C C . ALA A 1 90 ? 38.174 -17.275 64.099 1.00 43.31 90 ALA A C 1
ATOM 716 O O . ALA A 1 90 ? 39.270 -17.583 63.575 1.00 43.31 90 ALA A O 1
#

pLDDT: mean 78.28, std 16.73, range [43.31, 95.5]

Radius of gyration: 28.36 Å; chains: 1; bounding box: 56×36×86 Å

Sequence (90 aa):
MATNLDLDPRLIEEAREAGGYKTKKEAVTAALQEFVRRRKQMKIIDLFGSIDFDPAYDYKAARQLKRSPIAARPARRSMAGRKRGNSRPA

Foldseek 3Di:
DDDPDPDDVVVLVVLCVVVVHPDSVVSVVVVVVVVVVVVVVVCVVVCVPVDDDDPPDDPVVVVVPPDPDPPPPPDPPPPDDPPPDDDDDD